Protein AF-A0A7V1IMA3-F1 (afdb_monomer_lite)

Sequence (103 aa):
MRYLMALGIAVVLVFFFLWAGSWIAEIVQQPDREINDFTVGRKMDLCGYEVDMRHEAAGYDLDEWKGDRCDRLSELDRCLLACLSRARTIEIGAACYEDCVVK

Radius of gyration: 26.72 Å; chains: 1; bounding box: 51×20×81 Å

Structure (mmCIF, N/CA/C/O backbone):
data_AF-A0A7V1IMA3-F1
#
_entry.id   AF-A0A7V1IMA3-F1
#
loop_
_atom_site.group_PDB
_atom_site.id
_atom_site.type_symbol
_atom_site.label_atom_id
_atom_site.label_alt_id
_atom_site.label_comp_id
_atom_site.label_asym_id
_atom_site.label_entity_id
_atom_site.label_seq_id
_atom_site.pdbx_PDB_ins_code
_atom_site.Cartn_x
_atom_site.Cartn_y
_atom_site.Cartn_z
_atom_site.occupancy
_atom_site.B_iso_or_equiv
_atom_site.auth_seq_id
_atom_site.auth_comp_id
_atom_site.auth_asym_id
_atom_site.auth_atom_id
_atom_site.pdbx_PDB_model_num
ATOM 1 N N . MET A 1 1 ? -32.962 2.348 59.228 1.00 63.34 1 MET A N 1
ATOM 2 C CA . MET A 1 1 ? -33.308 1.411 58.129 1.00 63.34 1 MET A CA 1
ATOM 3 C C . MET A 1 1 ? -33.750 2.113 56.845 1.00 63.34 1 MET A C 1
ATOM 5 O O . MET A 1 1 ? -33.149 1.836 55.820 1.00 63.34 1 MET A O 1
ATOM 9 N N . ARG A 1 2 ? -34.712 3.054 56.867 1.00 68.19 2 ARG A N 1
ATOM 10 C CA . ARG A 1 2 ? -35.144 3.809 55.661 1.00 68.19 2 ARG A CA 1
ATOM 11 C C . ARG A 1 2 ? -34.002 4.477 54.881 1.00 68.19 2 ARG A C 1
ATOM 13 O O . ARG A 1 2 ? -33.950 4.343 53.667 1.00 68.19 2 ARG A O 1
ATOM 20 N N . TYR A 1 3 ? -33.065 5.120 55.577 1.00 73.56 3 TYR A N 1
ATOM 21 C CA . TYR A 1 3 ? -31.904 5.758 54.943 1.00 73.56 3 TYR A CA 1
ATOM 22 C C . TYR A 1 3 ? -30.953 4.759 54.265 1.00 73.56 3 TYR A C 1
ATOM 24 O O . TYR A 1 3 ? -30.400 5.068 53.219 1.00 73.56 3 TYR A O 1
ATOM 32 N N . LEU A 1 4 ? -30.819 3.542 54.809 1.00 78.25 4 LEU A N 1
ATOM 33 C CA . LEU A 1 4 ? -29.995 2.483 54.213 1.00 78.25 4 LEU A CA 1
ATOM 34 C C . LEU A 1 4 ? -30.650 1.899 52.954 1.00 78.25 4 LEU A C 1
ATOM 36 O O . LEU A 1 4 ? -29.960 1.638 51.976 1.00 78.25 4 LEU A O 1
ATOM 40 N N . MET A 1 5 ? -31.981 1.759 52.946 1.00 78.75 5 MET A N 1
ATOM 41 C CA . MET A 1 5 ? -32.719 1.369 51.739 1.00 78.75 5 MET A CA 1
ATOM 42 C C . MET A 1 5 ? -32.628 2.433 50.643 1.00 78.75 5 MET A C 1
ATOM 44 O O . MET A 1 5 ? -32.375 2.098 49.491 1.00 78.75 5 MET A O 1
ATOM 48 N N . ALA A 1 6 ? -32.793 3.709 50.999 1.00 81.00 6 ALA A N 1
ATOM 49 C CA . ALA A 1 6 ? -32.672 4.810 50.046 1.00 81.00 6 ALA A CA 1
ATOM 50 C C . ALA A 1 6 ? -31.264 4.881 49.433 1.00 81.00 6 ALA A C 1
ATOM 52 O O . ALA A 1 6 ? -31.131 5.057 48.225 1.00 81.00 6 ALA A O 1
ATOM 53 N N . LEU A 1 7 ? -30.224 4.673 50.249 1.00 84.62 7 LEU A N 1
ATOM 54 C CA . LEU A 1 7 ? -28.841 4.615 49.781 1.00 84.62 7 LEU A CA 1
ATOM 55 C C . LEU A 1 7 ? -28.611 3.427 48.834 1.00 84.62 7 LEU A C 1
ATOM 57 O O . LEU A 1 7 ? -28.015 3.601 47.777 1.00 84.62 7 LEU A O 1
ATOM 61 N N . GLY A 1 8 ? -29.134 2.243 49.167 1.00 90.06 8 GLY A N 1
ATOM 62 C CA . GLY A 1 8 ? -29.041 1.063 48.301 1.00 90.06 8 GLY A CA 1
ATOM 63 C C . GLY A 1 8 ? -29.693 1.277 46.933 1.00 90.06 8 GLY A C 1
ATOM 64 O O . GLY A 1 8 ? -29.096 0.963 45.908 1.00 90.06 8 GLY A O 1
ATOM 65 N N . ILE A 1 9 ? -30.883 1.884 46.904 1.00 88.44 9 ILE A N 1
ATOM 66 C CA . ILE A 1 9 ? -31.590 2.209 45.656 1.00 88.44 9 ILE A CA 1
ATOM 67 C C . ILE A 1 9 ? -30.805 3.239 44.835 1.00 88.44 9 ILE A C 1
ATOM 69 O O . ILE A 1 9 ? -30.656 3.075 43.626 1.00 88.44 9 ILE A O 1
ATOM 73 N N . ALA A 1 10 ? -30.263 4.275 45.482 1.00 86.00 10 ALA A N 1
ATOM 74 C CA . ALA A 1 10 ? -29.478 5.304 44.806 1.00 86.00 10 ALA A CA 1
ATOM 75 C C . ALA A 1 10 ? -28.211 4.731 44.151 1.00 86.00 10 ALA A C 1
ATOM 77 O O . ALA A 1 10 ? -27.918 5.060 43.005 1.00 86.00 10 ALA A O 1
ATOM 78 N N . VAL A 1 11 ? -27.494 3.834 44.838 1.00 89.31 11 VAL A N 1
ATOM 79 C CA . VAL A 1 11 ? -26.291 3.178 44.295 1.00 89.31 11 VAL A CA 1
ATOM 80 C C . VAL A 1 11 ? -26.626 2.337 43.063 1.00 89.31 11 VAL A C 1
ATOM 82 O O . VAL A 1 11 ? -25.930 2.429 42.054 1.00 89.31 11 VAL A O 1
ATOM 85 N N . VAL A 1 12 ? -27.714 1.564 43.115 1.00 90.25 12 VAL A N 1
ATOM 86 C CA . VAL A 1 12 ? -28.160 0.746 41.977 1.00 90.25 12 VAL A CA 1
ATOM 87 C C . VAL A 1 12 ? -28.535 1.626 40.784 1.00 90.25 12 VAL A C 1
ATOM 89 O O . VAL A 1 12 ? -28.114 1.347 39.665 1.00 90.25 12 VAL A O 1
ATOM 92 N N . LEU A 1 13 ? -29.269 2.719 41.009 1.00 90.69 13 LEU A N 1
ATOM 93 C CA . LEU A 1 13 ? -29.642 3.648 39.940 1.00 90.69 13 LEU A CA 1
ATOM 94 C C . LEU A 1 13 ? -28.413 4.288 39.286 1.00 90.69 13 LEU A C 1
ATOM 96 O O . LEU A 1 13 ? -28.307 4.281 38.063 1.00 90.69 13 LEU A O 1
ATOM 100 N N . VAL A 1 14 ? -27.464 4.790 40.082 1.00 88.00 14 VAL A N 1
ATOM 101 C CA . VAL A 1 14 ? -26.218 5.383 39.567 1.00 88.00 14 VAL A CA 1
ATOM 102 C C . VAL A 1 14 ? -25.423 4.364 38.752 1.00 88.00 14 VAL A C 1
ATOM 104 O O . VAL A 1 14 ? -24.937 4.702 37.674 1.00 88.00 14 VAL A O 1
ATOM 107 N N . PHE A 1 15 ? -25.340 3.114 39.211 1.00 88.50 15 PHE A N 1
ATOM 108 C CA . PHE A 1 15 ? -24.691 2.042 38.460 1.00 88.50 15 PHE A CA 1
ATOM 109 C C . PHE A 1 15 ? -25.343 1.826 37.087 1.00 88.50 15 PHE A C 1
ATOM 111 O O . PHE A 1 15 ? -24.637 1.792 36.083 1.00 88.50 15 PHE A O 1
ATOM 118 N N . PHE A 1 16 ? -26.676 1.751 37.017 1.00 88.75 16 PHE A N 1
ATOM 119 C CA . PHE A 1 16 ? -27.387 1.592 35.743 1.00 88.75 16 PHE A CA 1
ATOM 120 C C . PHE A 1 16 ? -27.190 2.783 34.799 1.00 88.75 16 PHE A C 1
ATOM 122 O O . PHE A 1 16 ? -26.980 2.573 33.606 1.00 88.75 16 PHE A O 1
ATOM 129 N N . PHE A 1 17 ? -27.209 4.017 35.314 1.00 86.00 17 PHE A N 1
ATOM 130 C CA . PHE A 1 17 ? -26.942 5.207 34.500 1.00 86.00 17 PHE A CA 1
ATOM 131 C C . PHE A 1 17 ? -25.516 5.218 33.942 1.00 86.00 17 PHE A C 1
ATOM 133 O O . PHE A 1 17 ? -25.328 5.522 32.766 1.00 86.00 17 PHE A O 1
ATOM 140 N N . LEU A 1 18 ? -24.519 4.857 34.755 1.00 82.25 18 LEU A N 1
ATOM 141 C CA . LEU A 1 18 ? -23.126 4.781 34.311 1.00 82.25 18 LEU A CA 1
ATOM 142 C C . LEU A 1 18 ? -22.897 3.634 33.324 1.00 82.25 18 LEU A C 1
ATOM 144 O O . LEU A 1 18 ? -22.188 3.826 32.345 1.00 82.25 18 LEU A O 1
ATOM 148 N N . TRP A 1 19 ? -23.522 2.476 33.542 1.00 85.19 19 TRP A N 1
ATOM 149 C CA . TRP A 1 19 ? -23.422 1.318 32.651 1.00 85.19 19 TRP A CA 1
ATOM 150 C C . TRP A 1 19 ? -24.080 1.572 31.288 1.00 85.19 19 TRP A C 1
ATOM 152 O O . TRP A 1 19 ? -23.487 1.303 30.245 1.00 85.19 19 TRP A O 1
ATOM 162 N N . ALA A 1 20 ? -25.279 2.163 31.274 1.00 81.50 20 ALA A N 1
ATOM 163 C CA . ALA A 1 20 ? -25.926 2.581 30.032 1.00 81.50 20 ALA A CA 1
ATOM 164 C C . ALA A 1 20 ? -25.116 3.684 29.332 1.00 81.50 20 ALA A C 1
ATOM 166 O O . ALA A 1 20 ? -24.927 3.639 28.120 1.00 81.50 20 ALA A O 1
ATOM 167 N N . GLY A 1 21 ? -24.580 4.641 30.097 1.00 73.12 21 GLY A N 1
ATOM 168 C CA . GLY A 1 21 ? -23.705 5.690 29.584 1.00 73.12 21 GLY A CA 1
ATOM 169 C C . GLY A 1 21 ? -22.412 5.149 28.975 1.00 73.12 21 GLY A C 1
ATOM 170 O O . GLY A 1 21 ? -22.025 5.614 27.910 1.00 73.12 21 GLY A O 1
ATOM 171 N N . SER A 1 22 ? -21.772 4.146 29.588 1.00 72.19 22 SER A N 1
ATOM 172 C CA . SER A 1 22 ? -20.575 3.508 29.02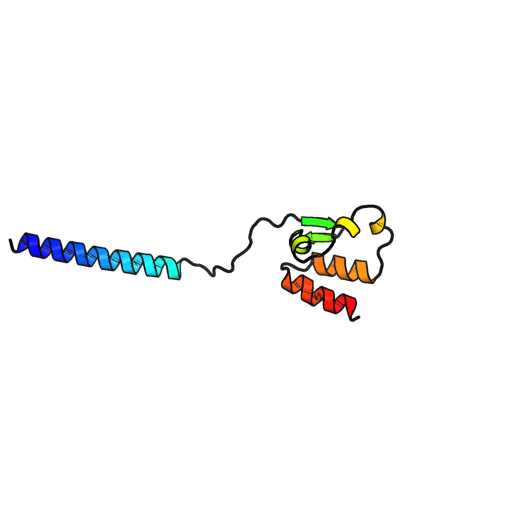8 1.00 72.19 22 SER A CA 1
ATOM 173 C C . SER A 1 22 ? -20.890 2.721 27.764 1.00 72.19 22 SER A C 1
ATOM 175 O O . SER A 1 22 ? -20.114 2.779 26.822 1.00 72.19 22 SER A O 1
ATOM 177 N N . TRP A 1 23 ? -22.040 2.045 27.710 1.00 70.38 23 TRP A N 1
ATOM 178 C CA . TRP A 1 23 ? -22.466 1.308 26.518 1.00 70.38 23 TRP A CA 1
ATOM 179 C C . TRP A 1 23 ? -22.777 2.252 25.348 1.00 70.38 23 TRP A C 1
ATOM 181 O O . TRP A 1 23 ? -22.353 2.024 24.220 1.00 70.38 23 TRP A O 1
ATOM 191 N N . ILE A 1 24 ? -23.449 3.375 25.622 1.00 64.94 24 ILE A N 1
ATOM 192 C CA . ILE A 1 24 ? -23.697 4.421 24.622 1.00 64.94 24 ILE A CA 1
ATOM 193 C C . ILE A 1 24 ? -22.389 5.110 24.227 1.00 64.94 24 ILE A C 1
ATOM 195 O O . ILE A 1 24 ? -22.188 5.372 23.050 1.00 64.94 24 ILE A O 1
ATOM 199 N N . ALA A 1 25 ? -21.481 5.381 25.166 1.00 59.22 25 ALA A N 1
ATOM 200 C CA . ALA A 1 25 ? -20.165 5.925 24.848 1.00 59.22 25 ALA A CA 1
ATOM 201 C C . ALA A 1 25 ? -19.350 4.949 23.993 1.00 59.22 25 ALA A C 1
ATOM 203 O O . ALA A 1 25 ? -18.676 5.390 23.078 1.00 59.22 25 ALA A O 1
ATOM 204 N N . GLU A 1 26 ? -19.456 3.642 24.212 1.00 57.97 26 GLU A N 1
ATOM 205 C CA . GLU A 1 26 ? -18.807 2.628 23.379 1.00 57.97 26 GLU A CA 1
ATOM 206 C C . GLU A 1 26 ? -19.400 2.569 21.961 1.00 57.97 26 GLU A C 1
ATOM 208 O O . GLU A 1 26 ? -18.669 2.325 21.006 1.00 57.97 26 GLU A O 1
ATOM 213 N N . ILE A 1 27 ? -20.693 2.869 21.798 1.00 56.97 27 ILE A N 1
ATOM 214 C CA . ILE A 1 27 ? -21.363 2.951 20.488 1.00 56.97 27 ILE A CA 1
ATOM 215 C C . ILE A 1 27 ? -21.088 4.287 19.782 1.00 56.97 27 ILE A C 1
ATOM 217 O O . ILE A 1 27 ? -20.898 4.317 18.573 1.00 56.97 27 ILE A O 1
ATOM 221 N N . VAL A 1 28 ? -21.051 5.398 20.521 1.00 53.72 28 VAL A N 1
ATOM 222 C CA . VAL A 1 28 ? -20.897 6.761 19.979 1.00 53.72 28 VAL A CA 1
ATOM 223 C C . VAL A 1 28 ? -19.419 7.156 19.827 1.00 53.72 28 VAL A C 1
ATOM 225 O O . VAL A 1 28 ? -19.091 7.974 18.974 1.00 53.72 28 VAL A O 1
ATOM 228 N N . GLN A 1 29 ? -18.506 6.559 20.605 1.00 45.47 29 GLN A N 1
ATOM 229 C CA . GLN A 1 29 ? -17.045 6.663 20.443 1.00 45.47 29 GLN A CA 1
ATOM 230 C C . GLN A 1 29 ? -16.450 5.522 19.615 1.00 45.47 29 GLN A C 1
ATOM 232 O O . GLN A 1 29 ? -15.240 5.287 19.661 1.00 45.47 29 GLN A O 1
ATOM 237 N N . GLN A 1 30 ? -17.253 4.829 18.814 1.00 38.84 30 GLN A N 1
ATOM 238 C CA . GLN A 1 30 ? -16.718 4.365 17.546 1.00 38.84 30 GLN A CA 1
ATOM 239 C C . GLN A 1 30 ? -16.936 5.513 16.557 1.00 38.84 30 GLN A C 1
ATOM 241 O O . GLN A 1 30 ? -17.981 5.541 15.910 1.00 38.84 30 GLN A O 1
ATOM 246 N N . PRO A 1 31 ? -16.003 6.495 16.440 1.00 39.78 31 PRO A N 1
ATOM 247 C CA . PRO A 1 31 ? -15.923 7.218 15.175 1.00 39.78 31 PRO A CA 1
ATOM 248 C C . PRO A 1 31 ? -15.786 6.115 14.147 1.00 39.78 31 PRO A C 1
ATOM 250 O O . PRO A 1 31 ? -14.957 5.245 14.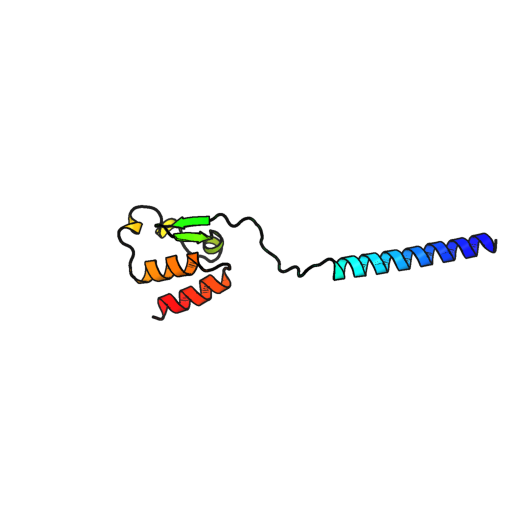420 1.00 39.78 31 PRO A O 1
ATOM 253 N N . ASP A 1 32 ? -16.641 6.095 13.116 1.00 38.34 32 ASP A N 1
ATOM 254 C CA . ASP A 1 32 ? -16.667 5.083 12.059 1.00 38.34 32 ASP A CA 1
ATOM 255 C C . ASP A 1 32 ? -15.426 4.212 12.139 1.00 38.34 32 ASP A C 1
ATOM 257 O O . ASP A 1 32 ? -14.355 4.579 11.645 1.00 38.34 32 ASP A O 1
ATOM 261 N N . ARG A 1 33 ? -15.534 3.084 12.855 1.00 39.34 33 ARG A N 1
ATOM 262 C CA . ARG A 1 33 ? -14.555 2.034 12.667 1.00 39.34 33 ARG A CA 1
ATOM 263 C C . ARG A 1 33 ? -14.914 1.437 11.310 1.00 39.34 33 ARG A C 1
ATOM 265 O O . ARG A 1 33 ? -15.251 0.265 11.207 1.00 39.34 33 ARG A O 1
ATOM 272 N N . GLU A 1 34 ? -14.751 2.231 10.244 1.00 34.97 34 GLU A N 1
ATOM 273 C CA . GLU A 1 34 ? -13.838 1.783 9.216 1.00 34.97 34 GLU A CA 1
ATOM 274 C C . GLU A 1 34 ? -12.716 1.131 10.004 1.00 34.97 34 GLU A C 1
ATOM 276 O O . GLU A 1 34 ? -12.072 1.756 10.855 1.00 34.97 34 GLU A O 1
ATOM 281 N N . ILE A 1 35 ? -12.571 -0.172 9.826 1.00 41.22 35 ILE A N 1
ATOM 282 C CA . ILE A 1 35 ? -11.294 -0.819 10.031 1.00 41.22 35 ILE A CA 1
ATOM 283 C C . ILE A 1 35 ? -10.371 -0.070 9.082 1.00 41.22 35 ILE A C 1
ATOM 285 O O . ILE A 1 35 ? -10.158 -0.400 7.924 1.00 41.22 35 ILE A O 1
ATOM 289 N N . ASN A 1 36 ? -9.942 1.074 9.573 1.00 36.97 36 ASN A N 1
ATOM 290 C CA . ASN A 1 36 ? -8.929 1.900 9.047 1.00 36.97 36 ASN A CA 1
ATOM 291 C C . ASN A 1 36 ? -7.735 1.048 9.431 1.00 36.97 36 ASN A C 1
ATOM 293 O O . ASN A 1 36 ? -7.197 1.154 10.537 1.00 36.97 36 ASN A O 1
ATOM 297 N N . ASP A 1 37 ? -7.409 0.113 8.536 1.00 43.72 37 ASP A N 1
ATOM 298 C CA . ASP A 1 37 ? -6.139 -0.590 8.432 1.00 43.72 37 ASP A CA 1
ATOM 299 C C . ASP A 1 37 ? -5.035 0.458 8.172 1.00 43.72 37 ASP A C 1
ATOM 301 O O . ASP A 1 37 ? -4.259 0.398 7.222 1.00 43.72 37 ASP A O 1
ATOM 305 N N . PHE A 1 38 ? -4.955 1.446 9.070 1.00 43.22 38 PHE A N 1
ATOM 306 C CA . PHE A 1 38 ? -3.852 2.342 9.371 1.00 43.22 38 PHE A CA 1
ATOM 307 C C . PHE A 1 38 ? -2.717 1.558 10.051 1.00 43.22 38 PHE A C 1
ATOM 309 O O . PHE A 1 38 ? -1.967 2.094 10.867 1.00 43.22 38 PHE A O 1
ATOM 316 N N . THR A 1 39 ? -2.526 0.286 9.705 1.00 45.03 39 THR A N 1
ATOM 317 C CA . THR A 1 39 ? -1.174 -0.253 9.715 1.00 45.03 39 THR A CA 1
ATOM 318 C C . THR A 1 39 ? -0.477 0.434 8.560 1.00 45.03 39 THR A C 1
ATOM 320 O O . THR A 1 39 ? -0.727 0.110 7.410 1.00 45.03 39 THR A O 1
ATOM 323 N N . VAL A 1 40 ? 0.311 1.461 8.888 1.00 49.41 40 VAL A N 1
ATOM 324 C CA . VAL A 1 40 ? 1.317 2.121 8.046 1.00 49.41 40 VAL A CA 1
ATOM 325 C C . VAL A 1 40 ? 1.721 1.201 6.886 1.00 49.41 40 VAL A C 1
ATOM 327 O O . VAL A 1 40 ? 2.572 0.326 7.055 1.00 49.41 40 VAL A O 1
ATOM 330 N N . GLY A 1 41 ? 1.036 1.330 5.744 1.00 55.03 41 GLY A N 1
ATOM 331 C CA . GLY A 1 41 ? 1.237 0.445 4.604 1.00 55.03 41 GLY A CA 1
ATOM 332 C C . GLY A 1 41 ? 2.661 0.660 4.142 1.00 55.03 41 GLY A C 1
ATOM 333 O O . GLY A 1 41 ? 3.015 1.767 3.731 1.00 55.03 41 GLY A O 1
ATOM 334 N N . ARG A 1 42 ? 3.522 -0.348 4.303 1.00 63.62 42 ARG A N 1
ATOM 335 C CA . ARG A 1 42 ? 4.875 -0.261 3.762 1.00 63.62 42 ARG A CA 1
ATOM 336 C C . ARG A 1 42 ? 4.716 -0.113 2.255 1.00 63.62 42 ARG A C 1
ATOM 338 O O . ARG A 1 42 ? 4.198 -1.010 1.597 1.00 63.62 42 ARG A O 1
ATOM 345 N N . LYS A 1 43 ? 5.111 1.047 1.744 1.00 72.44 43 LYS A N 1
ATOM 346 C CA . LYS A 1 43 ? 5.206 1.290 0.313 1.00 72.44 43 LYS A CA 1
ATOM 347 C C . LYS A 1 43 ? 6.516 0.718 -0.187 1.00 72.44 43 LYS A C 1
ATOM 349 O O . LYS A 1 43 ? 7.544 0.837 0.482 1.00 72.44 43 LYS A O 1
ATOM 354 N N . MET A 1 44 ? 6.461 0.120 -1.360 1.00 76.81 44 MET A N 1
ATOM 355 C CA . MET A 1 44 ? 7.622 -0.340 -2.089 1.00 76.81 44 MET A CA 1
ATOM 356 C C . MET A 1 44 ? 7.708 0.433 -3.393 1.00 76.81 44 MET A C 1
ATOM 358 O O . MET A 1 44 ? 6.702 0.617 -4.074 1.00 76.81 44 MET A O 1
ATOM 362 N N . ASP A 1 45 ? 8.905 0.904 -3.717 1.00 79.88 45 ASP A N 1
ATOM 363 C CA . ASP A 1 45 ? 9.162 1.462 -5.035 1.00 79.88 45 ASP A CA 1
ATOM 364 C C . ASP A 1 45 ? 9.377 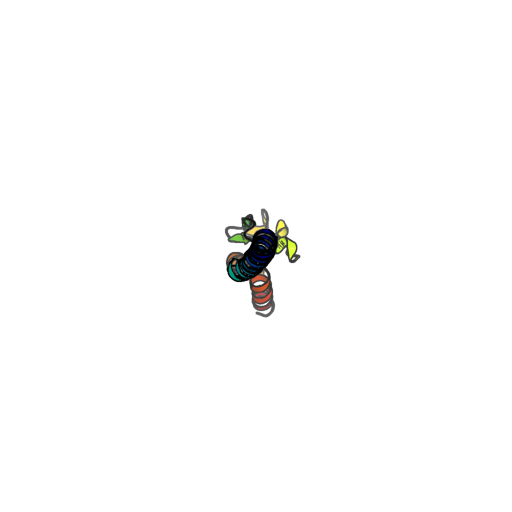0.310 -6.020 1.00 79.88 45 ASP A C 1
ATOM 366 O O . ASP A 1 45 ? 10.329 -0.466 -5.892 1.00 79.88 45 ASP A O 1
ATOM 370 N N . LEU A 1 46 ? 8.457 0.183 -6.972 1.00 82.12 46 LEU A N 1
ATOM 371 C CA . LEU A 1 46 ? 8.519 -0.764 -8.075 1.00 82.12 46 LEU A CA 1
ATOM 372 C C . LEU A 1 46 ? 8.686 0.037 -9.362 1.00 82.12 46 LEU A C 1
ATOM 374 O O . LEU A 1 46 ? 7.735 0.616 -9.882 1.00 82.12 46 LEU A O 1
ATOM 378 N N . CYS A 1 47 ? 9.913 0.087 -9.878 1.00 79.75 47 CYS A N 1
ATOM 379 C CA . CYS A 1 47 ? 10.238 0.770 -11.131 1.00 79.75 47 CYS A CA 1
ATOM 380 C C . CYS A 1 47 ? 9.844 2.263 -11.184 1.00 79.75 47 CYS A C 1
ATOM 382 O O . CYS A 1 47 ? 9.478 2.764 -12.249 1.00 79.75 47 CYS A O 1
ATOM 384 N N . GLY A 1 48 ? 9.909 2.978 -10.056 1.00 80.88 48 GLY A N 1
ATOM 385 C CA . GLY A 1 48 ? 9.513 4.385 -9.936 1.00 80.88 48 GLY A CA 1
ATOM 386 C C . GLY A 1 48 ? 8.048 4.592 -9.536 1.00 80.88 48 GLY A C 1
ATOM 387 O O . GLY A 1 48 ? 7.591 5.736 -9.473 1.00 80.88 48 GLY A O 1
ATOM 388 N N . TYR A 1 49 ? 7.304 3.512 -9.285 1.00 80.31 49 TYR A N 1
ATOM 389 C CA . TYR A 1 49 ? 5.930 3.543 -8.800 1.00 80.31 49 TYR A CA 1
ATOM 390 C C . TYR A 1 49 ? 5.895 3.170 -7.320 1.00 80.31 49 TYR A C 1
ATOM 392 O O . TYR A 1 49 ? 6.264 2.062 -6.936 1.00 80.31 49 TYR A O 1
ATOM 400 N N . GLU A 1 50 ? 5.392 4.077 -6.483 1.00 81.62 50 GLU A N 1
ATOM 401 C CA . GLU A 1 50 ? 5.113 3.758 -5.084 1.00 81.62 50 GLU A CA 1
ATOM 402 C C . GLU A 1 50 ? 3.880 2.860 -5.010 1.00 81.62 50 GLU A C 1
ATOM 404 O O . GLU A 1 50 ? 2.759 3.349 -5.160 1.00 81.62 50 GLU A O 1
ATOM 409 N N . VAL A 1 51 ? 4.086 1.569 -4.770 1.00 78.69 51 VAL A N 1
ATOM 410 C CA . VAL A 1 51 ? 3.022 0.571 -4.650 1.00 78.69 51 VAL A CA 1
ATOM 411 C C . VAL A 1 51 ? 2.881 0.137 -3.199 1.00 78.69 51 VAL A C 1
ATOM 413 O O . VAL A 1 51 ? 3.862 -0.067 -2.483 1.00 78.69 51 VAL A O 1
ATOM 416 N N . ASP A 1 52 ? 1.641 0.007 -2.740 1.00 77.12 52 ASP A N 1
ATOM 417 C CA . ASP A 1 52 ? 1.356 -0.500 -1.404 1.00 77.12 52 ASP A CA 1
ATOM 418 C C . ASP A 1 52 ? 1.585 -2.020 -1.342 1.00 77.12 52 ASP A C 1
ATOM 420 O O . ASP A 1 52 ? 0.984 -2.776 -2.110 1.00 77.12 52 ASP A O 1
ATOM 424 N N . MET A 1 53 ? 2.422 -2.495 -0.409 1.00 73.00 53 MET A N 1
ATOM 425 C CA . MET A 1 53 ? 2.694 -3.935 -0.266 1.00 73.00 53 MET A CA 1
ATOM 426 C C . MET A 1 53 ? 1.458 -4.751 0.142 1.00 73.00 53 MET A C 1
ATOM 428 O O . MET A 1 53 ? 1.480 -5.974 0.055 1.00 73.00 53 MET A O 1
ATOM 432 N N . ARG A 1 54 ? 0.342 -4.118 0.532 1.00 72.19 54 ARG A N 1
ATOM 433 C CA . ARG A 1 54 ? -0.942 -4.812 0.742 1.00 72.19 54 ARG A CA 1
ATOM 434 C C . ARG A 1 54 ? -1.440 -5.544 -0.504 1.00 72.19 54 ARG A C 1
ATOM 436 O O . ARG A 1 54 ? -2.198 -6.501 -0.378 1.00 72.19 54 ARG A O 1
ATOM 443 N N . HIS A 1 55 ? -0.990 -5.147 -1.691 1.00 70.12 55 HIS A N 1
ATOM 444 C CA . HIS A 1 55 ? -1.286 -5.876 -2.916 1.00 70.12 55 HIS A CA 1
ATOM 445 C C . HIS A 1 55 ? -0.610 -7.264 -2.969 1.00 70.12 55 HIS A C 1
ATOM 447 O O . HIS A 1 55 ? -1.189 -8.173 -3.554 1.00 70.12 55 HIS A O 1
ATOM 453 N N . GLU A 1 56 ? 0.501 -7.517 -2.264 1.00 67.94 56 GLU A N 1
ATOM 454 C CA . GLU A 1 56 ? 1.056 -8.885 -2.150 1.00 67.94 56 GLU A CA 1
ATOM 455 C C . GLU A 1 56 ? 0.041 -9.849 -1.515 1.00 67.94 56 GLU A C 1
ATOM 457 O O . GLU A 1 56 ? -0.140 -10.976 -1.971 1.00 67.94 56 GLU A O 1
ATOM 462 N N . ALA A 1 57 ? -0.700 -9.382 -0.503 1.00 61.75 57 ALA A N 1
ATOM 463 C CA . ALA A 1 57 ? -1.733 -10.177 0.164 1.00 61.75 57 ALA A CA 1
ATOM 464 C C . ALA A 1 57 ? -2.940 -10.480 -0.744 1.00 61.75 57 ALA A C 1
ATOM 466 O O . ALA A 1 57 ? -3.673 -11.435 -0.496 1.00 61.75 57 ALA A O 1
ATOM 467 N N . ALA A 1 58 ? -3.130 -9.689 -1.802 1.00 61.38 58 ALA A N 1
ATOM 468 C CA . ALA A 1 58 ? -4.148 -9.910 -2.825 1.00 61.38 58 ALA A CA 1
ATOM 469 C C . ALA A 1 58 ? -3.680 -10.862 -3.944 1.00 61.38 58 ALA A C 1
ATOM 471 O O . ALA A 1 58 ? -4.412 -11.073 -4.908 1.00 61.38 58 ALA A O 1
ATOM 472 N N . GLY A 1 59 ? -2.484 -11.450 -3.814 1.00 64.12 59 GLY A N 1
ATOM 473 C CA . GLY A 1 59 ? -1.937 -12.417 -4.766 1.00 64.12 59 GLY A CA 1
ATOM 474 C C . GLY A 1 59 ? -1.143 -11.795 -5.914 1.00 64.12 59 GLY A C 1
ATOM 475 O O . GLY A 1 59 ? -0.806 -12.509 -6.856 1.00 64.12 59 GLY A O 1
ATOM 476 N N . TYR A 1 60 ? -0.833 -10.496 -5.851 1.00 66.00 60 TYR A N 1
ATOM 477 C CA . TYR A 1 60 ? 0.088 -9.876 -6.801 1.00 66.00 60 TYR A CA 1
ATOM 478 C C . TYR A 1 60 ? 1.526 -10.280 -6.470 1.00 66.00 60 TYR A C 1
ATOM 480 O O . TYR A 1 60 ? 2.006 -10.019 -5.367 1.00 66.00 60 TYR A O 1
ATOM 488 N N . ASP A 1 61 ? 2.224 -10.879 -7.434 1.00 72.88 61 ASP A N 1
ATOM 489 C CA . ASP A 1 61 ? 3.654 -11.160 -7.315 1.00 72.88 61 ASP A CA 1
ATOM 490 C C . ASP A 1 61 ? 4.457 -9.869 -7.544 1.00 72.88 61 ASP A C 1
ATOM 492 O O . ASP A 1 61 ? 4.882 -9.552 -8.653 1.00 72.88 61 ASP A O 1
ATOM 496 N N . LEU A 1 62 ? 4.627 -9.073 -6.483 1.00 70.94 62 LEU A N 1
ATOM 497 C CA . LEU A 1 62 ? 5.382 -7.821 -6.563 1.00 70.94 62 LEU A CA 1
ATOM 498 C C . LEU A 1 62 ? 6.890 -8.044 -6.769 1.00 70.94 62 LEU A C 1
ATOM 500 O O . LEU A 1 62 ? 7.589 -7.100 -7.147 1.00 70.94 62 LEU A O 1
ATOM 504 N N . ASP A 1 63 ? 7.408 -9.258 -6.534 1.00 72.69 63 ASP A N 1
ATOM 505 C CA . ASP A 1 63 ? 8.812 -9.592 -6.800 1.00 72.69 63 ASP A CA 1
ATOM 506 C C . ASP A 1 63 ? 9.111 -9.599 -8.301 1.00 72.69 63 ASP A C 1
ATOM 508 O O . ASP A 1 63 ? 10.234 -9.301 -8.714 1.00 72.69 63 ASP A O 1
ATOM 512 N N . GLU A 1 64 ? 8.090 -9.841 -9.125 1.00 74.50 64 GLU A N 1
ATOM 513 C CA . GLU A 1 64 ? 8.194 -9.851 -10.577 1.00 74.50 64 GLU A CA 1
ATOM 514 C C . GLU A 1 64 ? 8.668 -8.497 -11.142 1.00 74.50 64 GLU A C 1
ATOM 516 O O . GLU A 1 64 ? 9.395 -8.463 -12.138 1.00 74.50 64 GLU A O 1
ATOM 521 N N . TRP A 1 65 ? 8.332 -7.382 -10.482 1.00 73.19 65 TRP A N 1
ATOM 522 C CA . TRP A 1 65 ? 8.718 -6.021 -10.883 1.00 73.19 65 TRP A CA 1
ATOM 523 C C . TRP A 1 65 ? 9.953 -5.479 -10.146 1.00 73.19 65 TRP A C 1
ATOM 525 O O . TRP A 1 65 ? 10.241 -4.283 -10.220 1.00 73.19 65 TRP A O 1
ATOM 535 N N . LYS A 1 66 ? 10.721 -6.335 -9.461 1.00 70.75 66 LYS A N 1
ATOM 536 C CA . LYS A 1 66 ? 11.998 -5.955 -8.837 1.00 70.75 66 LYS A CA 1
ATOM 537 C C . LYS A 1 66 ? 13.164 -6.208 -9.806 1.00 70.75 66 LYS A C 1
ATOM 539 O O . LYS A 1 66 ? 13.265 -7.265 -10.421 1.00 70.75 66 LYS A O 1
ATOM 544 N N . GLY A 1 67 ? 14.086 -5.248 -9.922 1.00 70.44 67 GLY A N 1
ATOM 545 C CA . GLY A 1 67 ? 15.331 -5.394 -10.699 1.00 70.44 67 GLY A CA 1
ATOM 546 C C . GLY A 1 67 ? 15.202 -5.100 -12.204 1.00 70.44 67 GLY A C 1
ATOM 547 O O . GLY A 1 67 ? 14.446 -4.220 -12.608 1.00 70.44 67 GLY A O 1
ATOM 548 N N . ASP A 1 68 ? 15.947 -5.834 -13.043 1.00 73.44 68 ASP A N 1
ATOM 549 C CA . ASP A 1 68 ? 16.162 -5.580 -14.490 1.00 73.44 68 ASP A CA 1
ATOM 550 C C . ASP A 1 68 ? 14.888 -5.588 -15.369 1.00 73.44 68 ASP A C 1
ATOM 552 O O . ASP A 1 68 ? 14.941 -5.356 -16.583 1.00 73.44 68 ASP A O 1
ATOM 556 N N . ARG A 1 69 ? 13.719 -5.902 -14.797 1.00 74.06 69 ARG A N 1
ATOM 557 C CA . ARG A 1 69 ? 12.432 -5.824 -15.502 1.00 74.06 69 ARG A CA 1
ATOM 558 C C . ARG A 1 69 ? 11.950 -4.384 -15.674 1.00 74.06 69 ARG A C 1
ATOM 560 O O . ARG A 1 69 ? 11.227 -4.115 -16.631 1.00 74.06 69 ARG A O 1
ATOM 567 N N . CYS A 1 70 ? 12.393 -3.454 -14.827 1.00 77.31 70 CYS A N 1
ATOM 568 C CA . CYS A 1 70 ? 12.017 -2.043 -14.935 1.00 77.31 70 CYS A CA 1
ATOM 569 C C . CYS A 1 70 ? 12.393 -1.417 -16.289 1.00 77.31 70 CYS A C 1
ATOM 571 O O . CYS A 1 70 ? 11.675 -0.554 -16.792 1.00 77.31 70 CYS A O 1
ATOM 573 N N . ASP A 1 71 ? 13.446 -1.922 -16.936 1.00 80.56 71 ASP A N 1
ATOM 574 C CA . ASP A 1 71 ? 13.882 -1.462 -18.259 1.00 80.56 71 ASP A CA 1
ATOM 575 C C . ASP A 1 71 ? 13.054 -2.049 -19.415 1.00 80.56 71 ASP A C 1
ATOM 577 O O . ASP A 1 71 ? 13.163 -1.614 -20.563 1.00 80.56 71 ASP A O 1
ATOM 581 N N . ARG A 1 72 ? 12.216 -3.055 -19.134 1.00 83.88 72 ARG A N 1
ATOM 582 C CA . ARG A 1 72 ? 11.452 -3.830 -20.125 1.00 83.88 72 ARG A CA 1
ATOM 583 C C . ARG A 1 72 ? 9.973 -3.959 -19.755 1.00 83.88 72 ARG A C 1
ATOM 585 O O . ARG A 1 72 ? 9.346 -4.964 -20.078 1.00 83.88 72 ARG A O 1
ATOM 592 N N . LEU A 1 73 ? 9.412 -2.943 -19.098 1.00 82.56 73 LEU A N 1
ATOM 593 C CA . LEU A 1 73 ? 7.989 -2.910 -18.752 1.00 82.56 73 LEU A CA 1
ATOM 594 C C . LEU A 1 73 ? 7.116 -2.862 -20.011 1.00 82.56 73 LEU A C 1
ATOM 596 O O . LEU A 1 73 ? 7.214 -1.913 -20.804 1.00 82.56 73 LEU A O 1
ATOM 600 N N . SER A 1 74 ? 6.236 -3.855 -20.149 1.00 86.75 74 SER A N 1
ATOM 601 C CA . SER A 1 74 ? 5.184 -3.866 -21.164 1.00 86.75 74 SER A CA 1
ATOM 602 C C . SER A 1 74 ? 4.151 -2.760 -20.912 1.00 86.75 74 SER A C 1
ATOM 604 O O . SER A 1 74 ? 4.125 -2.125 -19.855 1.00 86.75 74 SER A O 1
ATOM 606 N N . GLU A 1 75 ? 3.282 -2.502 -21.889 1.00 87.50 75 GLU A N 1
ATOM 607 C CA . GLU A 1 75 ? 2.184 -1.540 -21.721 1.00 87.50 75 GLU A CA 1
ATOM 608 C C . GLU A 1 75 ? 1.215 -1.974 -20.610 1.00 87.50 75 GLU A C 1
ATOM 610 O O . GLU A 1 75 ? 0.794 -1.146 -19.800 1.00 87.50 75 GLU A O 1
ATOM 615 N N . LEU A 1 76 ? 0.970 -3.284 -20.503 1.00 84.88 76 LEU A N 1
ATOM 616 C CA . LEU A 1 76 ? 0.191 -3.876 -19.421 1.00 84.88 76 LEU A CA 1
ATOM 617 C C . LEU A 1 76 ? 0.868 -3.650 -18.063 1.00 84.88 76 LEU A C 1
ATOM 619 O O . LEU A 1 76 ? 0.221 -3.146 -17.150 1.00 84.88 76 LEU A O 1
ATOM 623 N N . ASP A 1 77 ? 2.173 -3.925 -17.937 1.00 84.81 77 ASP A N 1
ATOM 624 C CA . ASP A 1 77 ? 2.911 -3.698 -16.682 1.00 84.81 77 ASP A CA 1
ATOM 625 C C . ASP A 1 77 ? 2.835 -2.228 -16.242 1.00 84.81 77 ASP A C 1
ATOM 627 O O . ASP A 1 77 ? 2.642 -1.930 -15.067 1.00 84.81 77 ASP A O 1
ATOM 631 N N . ARG A 1 78 ? 2.944 -1.285 -17.188 1.00 87.25 78 ARG A N 1
ATOM 632 C CA . ARG A 1 78 ? 2.826 0.153 -16.896 1.00 87.25 78 ARG A CA 1
ATOM 633 C C . ARG A 1 78 ? 1.425 0.525 -16.427 1.00 87.25 78 ARG A C 1
ATOM 635 O O . ARG A 1 78 ? 1.300 1.339 -15.514 1.00 87.25 78 ARG A O 1
ATOM 642 N N . CYS A 1 79 ? 0.390 -0.048 -17.043 1.00 86.62 79 CYS A N 1
ATOM 643 C CA . CYS A 1 79 ? -0.990 0.147 -16.609 1.00 86.62 79 CYS A CA 1
ATOM 644 C C . CYS A 1 79 ? -1.171 -0.362 -15.177 1.00 86.62 79 CYS A C 1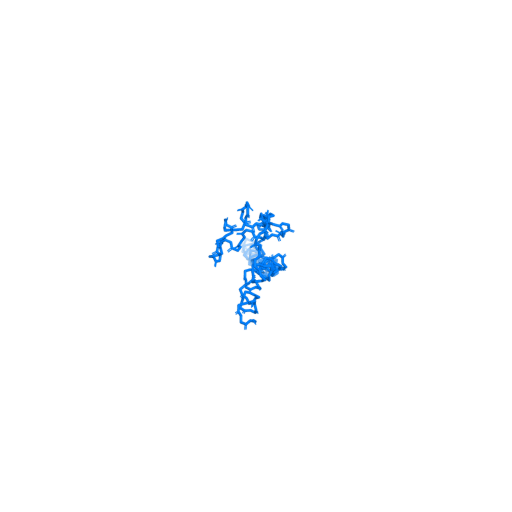
ATOM 646 O O . CYS A 1 79 ? -1.641 0.383 -14.319 1.00 86.62 79 CYS A O 1
ATOM 648 N N . LEU A 1 80 ? -0.703 -1.582 -14.905 1.00 85.25 80 LEU A N 1
ATOM 649 C CA . LEU A 1 80 ? -0.798 -2.233 -13.603 1.00 85.25 80 LEU A CA 1
ATOM 650 C C . LEU A 1 80 ? -0.029 -1.484 -12.511 1.00 85.25 80 LEU A C 1
ATOM 652 O O . LEU A 1 80 ? -0.599 -1.173 -11.471 1.00 85.25 80 LEU A O 1
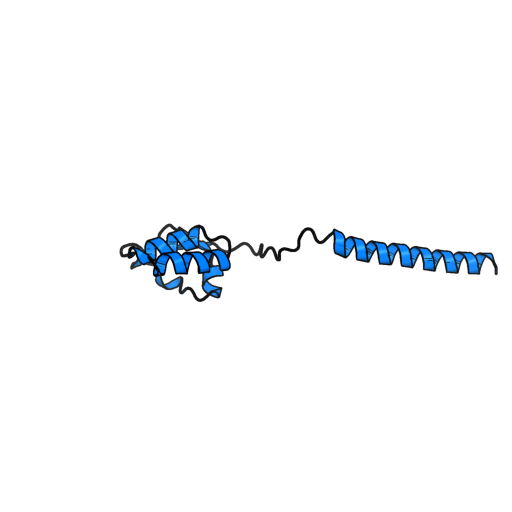ATOM 656 N N . LEU A 1 81 ? 1.226 -1.102 -12.743 1.00 86.00 81 LEU A N 1
ATOM 657 C CA . LEU A 1 81 ? 2.012 -0.349 -11.759 1.00 86.00 81 LEU A CA 1
ATOM 658 C C . LEU A 1 81 ? 1.418 1.041 -11.491 1.00 86.00 81 LEU A C 1
ATOM 660 O O . LEU A 1 81 ? 1.311 1.464 -10.339 1.00 86.00 81 LEU A O 1
ATOM 664 N N . ALA A 1 82 ? 0.955 1.743 -12.531 1.00 87.12 82 ALA A N 1
ATOM 665 C CA . ALA A 1 82 ? 0.281 3.031 -12.367 1.00 87.12 82 ALA A CA 1
ATOM 666 C C . ALA A 1 82 ? -1.051 2.902 -11.614 1.00 87.12 82 ALA A C 1
ATOM 668 O O . ALA A 1 82 ? -1.424 3.797 -10.853 1.00 87.12 82 ALA A O 1
ATOM 669 N N . CYS A 1 83 ? -1.760 1.803 -11.845 1.00 85.62 83 CYS A N 1
ATOM 670 C CA . CYS A 1 83 ? -3.001 1.448 -11.188 1.00 85.62 83 CYS A CA 1
ATOM 671 C C . CYS A 1 83 ? -2.782 1.173 -9.695 1.00 85.62 83 CYS A C 1
ATOM 673 O O . CYS A 1 83 ? -3.339 1.878 -8.851 1.00 85.62 83 CYS A O 1
ATOM 675 N N . LEU A 1 84 ? -1.898 0.227 -9.371 1.00 83.00 84 LEU A N 1
ATOM 676 C CA . LEU A 1 84 ? -1.552 -0.157 -8.003 1.00 83.00 84 LEU A CA 1
ATOM 677 C C . LEU A 1 84 ? -0.932 1.003 -7.214 1.00 83.00 84 LEU A C 1
ATOM 679 O O . LEU A 1 84 ? -1.154 1.124 -6.016 1.00 83.00 84 LEU A O 1
ATOM 683 N N . SER A 1 85 ? -0.217 1.914 -7.881 1.00 84.25 85 SER A N 1
ATOM 684 C CA . SER A 1 85 ? 0.335 3.105 -7.228 1.00 84.25 85 SER A CA 1
ATOM 685 C C . SER A 1 85 ? -0.728 4.129 -6.805 1.00 84.25 85 SER A C 1
ATOM 687 O O . SER A 1 85 ? -0.546 4.877 -5.842 1.00 84.25 85 SER A O 1
ATOM 689 N N . ARG A 1 86 ? -1.869 4.173 -7.504 1.00 81.25 86 ARG A N 1
ATOM 690 C CA . ARG A 1 86 ? -3.005 5.046 -7.152 1.00 81.25 86 ARG A CA 1
ATOM 691 C C . ARG A 1 86 ? -4.026 4.343 -6.268 1.00 81.25 86 ARG A C 1
ATOM 693 O O . ARG A 1 86 ? -4.790 5.021 -5.576 1.00 81.25 86 ARG A O 1
ATOM 700 N N . ALA A 1 87 ? -4.062 3.015 -6.318 1.00 76.06 87 ALA A N 1
ATOM 701 C CA . ALA A 1 87 ? -4.947 2.195 -5.522 1.00 76.06 87 ALA A CA 1
ATOM 702 C C . ALA A 1 87 ? -4.603 2.366 -4.039 1.00 76.06 87 ALA A C 1
ATOM 704 O O . ALA A 1 87 ? -3.533 2.005 -3.565 1.00 76.06 87 ALA A O 1
ATOM 705 N N . ARG A 1 88 ? -5.527 2.976 -3.294 1.00 65.81 88 ARG A N 1
ATOM 706 C CA . ARG A 1 88 ? -5.383 3.168 -1.843 1.00 65.81 88 ARG A CA 1
ATOM 707 C C . ARG A 1 88 ? -5.871 1.965 -1.042 1.00 65.81 88 ARG A C 1
ATOM 709 O O . ARG A 1 88 ? -5.569 1.862 0.143 1.00 65.81 88 ARG A O 1
ATOM 716 N N . THR A 1 89 ? -6.646 1.095 -1.683 1.00 69.31 89 THR A N 1
ATOM 717 C CA . THR A 1 89 ? -7.237 -0.110 -1.102 1.00 69.31 89 THR A CA 1
ATOM 718 C C . THR A 1 89 ? -7.082 -1.280 -2.071 1.00 69.31 89 THR A C 1
ATOM 720 O O . THR A 1 89 ? -6.918 -1.089 -3.280 1.00 69.31 89 THR A O 1
ATOM 723 N N . ILE A 1 90 ? -7.157 -2.501 -1.538 1.00 71.06 90 ILE A N 1
ATOM 724 C CA . ILE A 1 90 ? -7.067 -3.736 -2.328 1.00 71.06 90 ILE A CA 1
ATOM 725 C C . ILE A 1 90 ? -8.202 -3.810 -3.359 1.00 71.06 90 ILE A C 1
ATOM 727 O O . ILE A 1 90 ? -7.959 -4.160 -4.508 1.00 71.06 90 ILE A O 1
ATOM 731 N N . GLU A 1 91 ? -9.415 -3.419 -2.972 1.00 74.88 91 GLU A N 1
ATOM 732 C CA . GLU A 1 91 ? -10.611 -3.435 -3.827 1.00 74.88 91 GLU A CA 1
ATOM 733 C C . GLU A 1 91 ? -10.468 -2.497 -5.030 1.00 74.88 91 GLU A C 1
ATOM 735 O O . GLU A 1 91 ? -10.770 -2.881 -6.158 1.00 74.88 91 GLU A O 1
ATOM 740 N N . ILE A 1 92 ? -9.939 -1.286 -4.807 1.00 73.62 92 ILE A N 1
ATOM 741 C CA . ILE A 1 92 ? -9.649 -0.333 -5.886 1.00 73.62 92 ILE A CA 1
ATOM 742 C C . ILE A 1 92 ? -8.560 -0.898 -6.804 1.00 73.62 92 ILE A C 1
ATOM 744 O O . ILE A 1 92 ? -8.660 -0.764 -8.021 1.00 73.62 92 ILE A O 1
ATOM 748 N N . GLY A 1 93 ? -7.545 -1.556 -6.234 1.00 76.81 93 GLY A N 1
ATOM 749 C CA . GLY A 1 93 ? -6.501 -2.229 -7.008 1.00 76.81 93 GLY A CA 1
ATOM 750 C C . GLY A 1 93 ? -7.048 -3.359 -7.882 1.00 76.81 93 GLY A C 1
ATOM 751 O O . GLY A 1 93 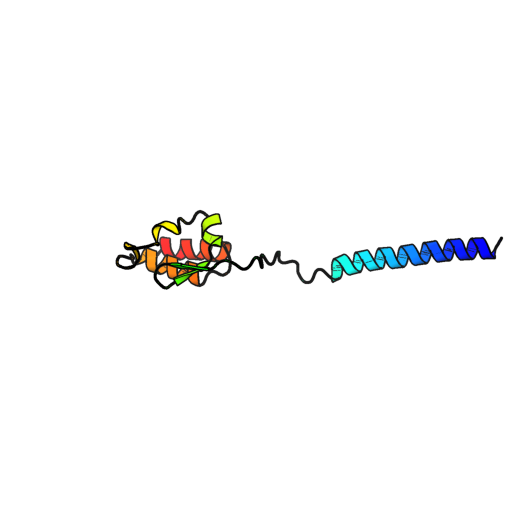? -6.666 -3.456 -9.041 1.00 76.81 93 GLY A O 1
ATOM 752 N N . ALA A 1 94 ? -7.974 -4.170 -7.365 1.00 77.44 94 ALA A N 1
ATOM 753 C CA . ALA A 1 94 ? -8.602 -5.263 -8.108 1.00 77.44 94 ALA A CA 1
ATOM 754 C C . ALA A 1 94 ? -9.488 -4.760 -9.259 1.00 77.44 94 ALA A C 1
ATOM 756 O O . ALA A 1 94 ? -9.345 -5.227 -10.385 1.00 77.44 94 ALA A O 1
ATOM 757 N N . ALA A 1 95 ? -10.344 -3.764 -9.010 1.00 80.12 95 ALA A N 1
ATOM 758 C CA . ALA A 1 95 ? -11.189 -3.184 -10.058 1.00 80.12 95 ALA A CA 1
ATOM 759 C C . ALA A 1 95 ? -10.352 -2.571 -11.192 1.00 80.12 95 ALA A C 1
ATOM 761 O O . ALA A 1 95 ? -10.638 -2.731 -12.374 1.00 80.12 95 ALA A O 1
ATOM 762 N N . CYS A 1 96 ? -9.269 -1.891 -10.829 1.00 80.25 96 CYS A N 1
ATOM 763 C CA . CYS A 1 96 ? -8.400 -1.249 -11.798 1.00 80.25 96 CYS A CA 1
ATOM 764 C C . CYS A 1 96 ? -7.464 -2.248 -12.522 1.00 80.25 96 CYS A C 1
ATOM 766 O O . CYS A 1 96 ? -7.078 -2.008 -13.666 1.00 80.25 96 CYS A O 1
ATOM 768 N N . TYR A 1 97 ? -7.154 -3.400 -11.915 1.00 79.88 97 TYR A N 1
ATOM 769 C CA . TYR A 1 97 ? -6.510 -4.518 -12.610 1.00 79.88 97 TYR A CA 1
ATOM 770 C C . TYR A 1 97 ? -7.384 -5.052 -13.746 1.00 79.88 97 TYR A C 1
ATOM 772 O O . TYR A 1 97 ? -6.893 -5.213 -14.863 1.00 79.88 97 TYR A O 1
ATOM 780 N N . GLU A 1 98 ? -8.677 -5.277 -13.484 1.00 81.56 98 GLU A N 1
ATOM 781 C CA . GLU A 1 98 ? -9.626 -5.710 -14.516 1.00 81.56 98 GLU A CA 1
ATOM 782 C C . GLU A 1 98 ? -9.662 -4.713 -15.682 1.00 81.56 98 GLU A C 1
ATOM 784 O O . GLU A 1 98 ? -9.535 -5.118 -16.836 1.00 81.56 98 GLU A O 1
ATOM 789 N N . ASP A 1 99 ? -9.701 -3.410 -15.393 1.00 81.94 99 ASP A N 1
ATOM 790 C CA . ASP A 1 99 ? -9.656 -2.361 -16.419 1.00 81.94 99 ASP A CA 1
ATOM 791 C C . ASP A 1 99 ? -8.370 -2.380 -17.268 1.00 81.94 99 ASP A C 1
ATOM 793 O O . ASP A 1 99 ? -8.412 -2.052 -18.456 1.00 81.94 99 ASP A O 1
ATOM 797 N N . CYS A 1 100 ? -7.223 -2.737 -16.683 1.00 82.12 100 CYS A N 1
ATOM 798 C CA . CYS A 1 100 ? -5.949 -2.835 -17.401 1.00 82.12 100 CYS A CA 1
ATOM 799 C C . CYS A 1 100 ? -5.835 -4.104 -18.255 1.00 82.12 100 CYS A C 1
ATOM 801 O O . CYS A 1 100 ? -5.172 -4.066 -19.287 1.00 82.12 100 CYS A O 1
ATOM 803 N N . VAL A 1 101 ? -6.446 -5.215 -17.835 1.00 80.44 101 VAL A N 1
ATOM 804 C CA . VAL A 1 101 ? -6.397 -6.500 -18.557 1.00 80.44 101 VAL A CA 1
ATOM 805 C C . VAL A 1 101 ? -7.445 -6.580 -19.669 1.00 80.44 101 VAL A C 1
ATOM 807 O O . VAL A 1 101 ? -7.227 -7.256 -20.671 1.00 80.44 101 VAL A O 1
ATOM 810 N N . VAL A 1 102 ? -8.592 -5.916 -19.499 1.00 75.31 102 VAL A N 1
ATOM 811 C CA . VAL A 1 102 ? -9.700 -5.925 -20.471 1.00 75.31 102 VAL A CA 1
ATOM 812 C C . VAL A 1 102 ? -9.467 -4.956 -21.643 1.00 75.31 102 VAL A C 1
ATOM 814 O O . VAL A 1 102 ? -10.104 -5.101 -22.688 1.00 75.31 102 VAL A O 1
ATOM 817 N N . LYS A 1 103 ? -8.572 -3.977 -21.481 1.00 57.25 103 LYS A N 1
ATOM 818 C CA . LYS A 1 103 ? -8.178 -3.010 -22.518 1.00 57.25 103 LYS A CA 1
ATOM 819 C C . LYS A 1 103 ? -7.213 -3.591 -23.544 1.00 57.25 103 LYS A C 1
ATOM 821 O O . LYS A 1 103 ? -7.373 -3.209 -24.726 1.00 57.25 103 LYS A O 1
#

pLDDT: mean 72.66, std 14.23, range [34.97, 90.69]

Secondary structure (DSSP, 8-state):
-HHHHHHHHHHHHHHHHHHHHHHHHHHHT---------S---EEEETTEEEETHHHHTT--GGGGSSTTGGG--HHHHHHHHHHHH-SSHHHHHHHHHHHHH-

Foldseek 3Di:
DVVVVVVVVVVVVVVVVVVVVVVVCVVVVPPPPPVPVPPVFDWDQQLNAGAGCVVVVVVDPSVVRPPPCSVVQDPLNVQLSVQRSPDPDNVSSVVSNCVSVVD